Protein AF-I0JXU8-F1 (afdb_monomer_lite)

pLDDT: mean 70.73, std 17.28, range [33.84, 97.06]

Foldseek 3Di:
DDWPDWDWDFDPDQADLVRQVVVVCLQEVDPPHPVNWYFDWDDPDSFWTKTWQGDDLQSFTWIWTGGSGTIITTTGPPDPACWDPPDQWTAHNPPGDIDGVVVVVVVVQVVCCPPPQDHPPQDPVSVNVVSVVVVVPPD

Structure (mmCIF, N/CA/C/O backbone):
data_AF-I0JXU8-F1
#
_entry.id   AF-I0JXU8-F1
#
loop_
_atom_site.group_PDB
_atom_site.id
_atom_site.type_symbol
_atom_site.label_atom_id
_atom_site.label_alt_id
_atom_site.label_comp_id
_atom_site.label_asym_id
_atom_site.label_entity_id
_atom_site.label_seq_id
_atom_site.pdbx_PDB_ins_code
_atom_site.Cartn_x
_atom_site.Cartn_y
_atom_site.Cartn_z
_atom_site.occupancy
_atom_site.B_iso_or_equiv
_atom_site.auth_seq_id
_atom_site.auth_comp_id
_atom_site.auth_asym_id
_atom_site.auth_atom_id
_atom_site.pdbx_PDB_model_num
ATOM 1 N N . MET A 1 1 ? -6.102 -8.407 -20.311 1.00 43.06 1 MET A N 1
ATOM 2 C CA . MET A 1 1 ? -5.493 -7.975 -19.039 1.00 43.06 1 MET A CA 1
ATOM 3 C C . MET A 1 1 ? -6.296 -8.640 -17.939 1.00 43.06 1 MET A C 1
ATOM 5 O O . MET A 1 1 ? -7.423 -8.237 -17.698 1.00 43.06 1 MET A O 1
ATOM 9 N N . THR A 1 2 ? -5.810 -9.758 -17.411 1.00 42.94 2 THR A N 1
ATOM 10 C CA . THR A 1 2 ? -6.471 -10.499 -16.329 1.00 42.94 2 THR A CA 1
ATOM 11 C C . THR A 1 2 ? -5.883 -9.994 -15.023 1.00 42.94 2 THR A C 1
ATOM 13 O O . THR A 1 2 ? -4.697 -10.173 -14.797 1.00 42.94 2 THR A O 1
ATOM 16 N N . ILE A 1 3 ? -6.671 -9.299 -14.209 1.00 52.78 3 ILE A N 1
ATOM 17 C CA . ILE A 1 3 ? -6.288 -8.927 -12.841 1.00 52.78 3 ILE A CA 1
ATOM 18 C C . ILE A 1 3 ? -6.599 -10.147 -11.974 1.00 52.78 3 ILE A C 1
ATOM 20 O O . ILE A 1 3 ? -7.673 -10.733 -12.136 1.00 52.78 3 ILE A O 1
ATOM 24 N N . ASP A 1 4 ? -5.674 -10.564 -11.107 1.00 56.59 4 ASP A N 1
ATOM 25 C CA . ASP A 1 4 ? -6.015 -11.597 -10.130 1.00 56.59 4 ASP A CA 1
ATOM 26 C C . ASP A 1 4 ? -7.137 -11.077 -9.231 1.00 56.59 4 ASP A C 1
ATOM 28 O O . ASP A 1 4 ? -7.143 -9.891 -8.882 1.00 56.59 4 ASP A O 1
ATOM 32 N N . PRO A 1 5 ? -8.105 -11.924 -8.848 1.00 70.81 5 PRO A N 1
ATOM 33 C CA . PRO A 1 5 ? -9.142 -11.501 -7.925 1.00 70.81 5 PRO A CA 1
ATOM 34 C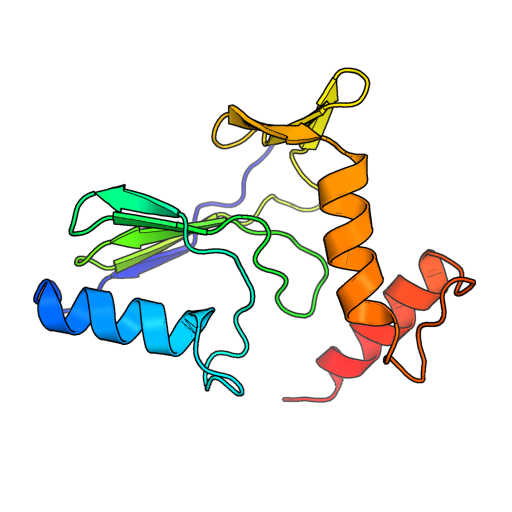 C . PRO A 1 5 ? -8.490 -10.889 -6.672 1.00 70.81 5 PRO A C 1
ATOM 36 O O . PRO A 1 5 ? -7.556 -11.473 -6.114 1.00 70.81 5 PRO A O 1
ATOM 39 N N . PRO A 1 6 ? -8.933 -9.695 -6.242 1.00 78.19 6 PRO A N 1
ATOM 40 C CA . PRO A 1 6 ? -8.270 -8.972 -5.171 1.00 78.19 6 PRO A CA 1
ATOM 41 C C . PRO A 1 6 ? -8.337 -9.768 -3.869 1.00 78.19 6 PRO A C 1
ATOM 43 O O . PRO A 1 6 ? -9.393 -10.271 -3.474 1.00 78.19 6 PRO A O 1
ATOM 46 N N . ILE A 1 7 ? -7.214 -9.829 -3.160 1.00 82.88 7 ILE A N 1
ATOM 47 C CA . ILE A 1 7 ? -7.159 -10.456 -1.845 1.00 82.88 7 ILE A CA 1
ATOM 48 C C . ILE A 1 7 ? -7.768 -9.474 -0.853 1.00 82.88 7 ILE A C 1
ATOM 50 O O . ILE A 1 7 ? -7.260 -8.373 -0.652 1.00 82.88 7 ILE A O 1
ATOM 54 N N . THR A 1 8 ? -8.870 -9.869 -0.226 1.00 86.56 8 THR A N 1
ATOM 55 C CA . THR A 1 8 ? -9.576 -9.024 0.739 1.00 86.56 8 THR A CA 1
ATOM 56 C C . THR A 1 8 ? -9.417 -9.589 2.142 1.00 86.56 8 THR A C 1
ATOM 58 O O . THR A 1 8 ? -9.861 -10.699 2.425 1.00 86.56 8 THR A O 1
ATOM 61 N N . ILE A 1 9 ? -8.840 -8.797 3.041 1.00 89.50 9 ILE A N 1
ATOM 62 C CA . ILE A 1 9 ? -8.788 -9.073 4.477 1.00 89.50 9 ILE A CA 1
ATOM 63 C C . ILE A 1 9 ? -9.823 -8.176 5.142 1.00 89.50 9 ILE A C 1
ATOM 65 O O . ILE A 1 9 ? -9.728 -6.953 5.064 1.00 89.50 9 ILE A O 1
ATOM 69 N N . ARG A 1 10 ? -10.815 -8.763 5.809 1.00 94.06 10 ARG A N 1
ATOM 70 C CA . ARG A 1 10 ? -11.805 -8.005 6.583 1.00 94.06 10 ARG A CA 1
ATOM 71 C C . ARG A 1 10 ? -11.468 -8.073 8.058 1.00 94.06 10 ARG A C 1
ATOM 73 O O . ARG A 1 10 ? -11.170 -9.146 8.579 1.00 94.06 10 ARG A O 1
ATOM 80 N N . PHE A 1 11 ? -11.544 -6.937 8.736 1.00 92.88 11 PHE A N 1
ATOM 81 C CA . PHE A 1 11 ? -11.474 -6.934 10.188 1.00 92.88 11 PHE A CA 1
ATOM 82 C C . PHE A 1 11 ? -12.798 -7.446 10.750 1.00 92.88 11 PHE A C 1
ATOM 84 O O . PHE A 1 11 ? -13.866 -7.161 10.209 1.00 92.88 11 PHE A O 1
ATOM 91 N N . SER A 1 12 ? -12.739 -8.191 11.852 1.00 93.94 12 SER A N 1
ATOM 92 C CA . SER A 1 12 ? -13.945 -8.683 12.530 1.00 93.94 12 SER A CA 1
ATOM 93 C C . SER A 1 12 ? -14.830 -7.540 13.034 1.00 93.94 12 SER A C 1
ATOM 95 O O . SER A 1 12 ? -16.045 -7.695 13.140 1.00 93.94 12 SER A O 1
ATOM 97 N N . LYS A 1 13 ? -14.223 -6.384 13.328 1.00 95.62 13 LYS A N 1
ATOM 98 C CA . LYS A 1 13 ? -14.892 -5.132 13.679 1.00 95.62 13 LYS A CA 1
ATOM 99 C C . LYS A 1 13 ? -14.176 -3.953 13.013 1.00 95.62 13 LYS A C 1
ATOM 101 O O . LYS A 1 13 ? -12.946 -3.991 12.918 1.00 95.62 13 LYS A O 1
ATOM 106 N N . PRO A 1 14 ? -14.905 -2.896 12.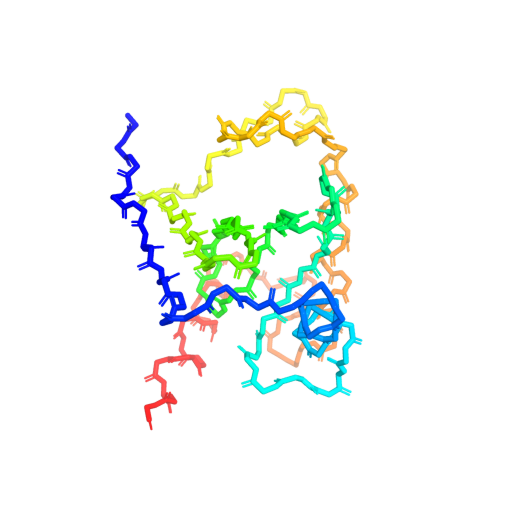612 1.00 96.25 14 PRO A N 1
ATOM 107 C CA . PRO A 1 14 ? -14.292 -1.660 12.147 1.00 96.25 14 PRO A CA 1
ATOM 108 C C . PRO A 1 14 ? -13.323 -1.092 13.192 1.00 96.25 14 PRO A C 1
ATOM 110 O O . PRO A 1 14 ? -13.659 -0.990 14.374 1.00 96.25 14 PRO A O 1
ATOM 113 N N . LEU A 1 15 ? -12.124 -0.701 12.767 1.00 96.12 15 LEU A N 1
ATOM 114 C CA . LEU A 1 15 ? -11.171 -0.013 13.631 1.00 96.12 15 LEU A CA 1
ATOM 115 C C . LEU A 1 15 ? -11.690 1.392 13.959 1.00 96.12 15 LEU A C 1
ATOM 117 O O . LEU A 1 15 ? -12.216 2.099 13.098 1.00 96.12 15 LEU A O 1
ATOM 121 N N . SER A 1 16 ? -11.489 1.844 15.197 1.00 97.00 16 SER A N 1
ATOM 122 C CA . SER A 1 16 ? -11.726 3.254 15.521 1.00 97.00 16 SER A CA 1
ATOM 123 C C . SER A 1 16 ? -10.774 4.140 14.714 1.00 97.00 16 SER A C 1
ATOM 125 O O . SER A 1 16 ? -9.661 3.728 14.394 1.00 97.00 16 SER A O 1
ATOM 127 N N . ILE A 1 17 ? -11.159 5.386 14.422 1.00 96.12 17 ILE A N 1
ATOM 128 C CA . ILE A 1 17 ? -10.311 6.318 13.652 1.00 96.12 17 ILE A CA 1
ATOM 129 C C . ILE A 1 17 ? -8.928 6.478 14.306 1.00 96.12 17 ILE A C 1
ATOM 131 O O . ILE A 1 17 ? -7.911 6.511 13.615 1.00 96.12 17 ILE A O 1
ATOM 135 N N . LYS A 1 18 ? -8.879 6.541 15.644 1.00 97.06 18 LYS A N 1
ATOM 136 C CA . LYS A 1 18 ? -7.626 6.640 16.406 1.00 97.06 18 LYS A CA 1
ATOM 137 C C . LYS A 1 18 ? -6.744 5.409 16.188 1.00 97.06 18 LYS A C 1
ATOM 139 O O . LYS A 1 18 ? -5.559 5.559 15.901 1.00 97.06 18 LYS A O 1
ATOM 144 N N . LEU A 1 19 ? -7.326 4.214 16.298 1.00 95.88 19 LEU A N 1
ATOM 145 C CA . LEU A 1 19 ? -6.602 2.963 16.098 1.00 95.88 19 LEU A CA 1
ATOM 146 C C . LEU A 1 19 ? -6.168 2.797 14.639 1.00 95.88 19 LEU A C 1
ATOM 148 O O . LEU A 1 19 ? -5.031 2.423 14.394 1.00 95.88 19 LEU A O 1
ATOM 152 N N . PHE A 1 20 ? -7.025 3.153 13.681 1.00 96.19 20 PHE A N 1
ATOM 153 C CA . PHE A 1 20 ? -6.713 3.129 12.254 1.00 96.19 20 PHE A CA 1
ATOM 154 C C . PHE A 1 20 ? -5.502 4.009 11.925 1.00 96.19 20 PHE A C 1
ATOM 156 O O . PHE A 1 20 ? -4.548 3.541 11.312 1.00 96.19 20 PHE A O 1
ATOM 163 N N . LYS A 1 21 ? -5.488 5.263 12.399 1.00 95.00 21 LYS A N 1
ATOM 164 C CA . LYS A 1 21 ? -4.351 6.178 12.210 1.00 95.00 21 LYS A CA 1
ATOM 165 C C . LYS A 1 21 ? -3.063 5.654 12.829 1.00 95.00 21 LYS A C 1
ATOM 167 O O . LYS A 1 21 ? -2.018 5.706 12.187 1.00 95.00 21 LYS A O 1
ATOM 172 N N . HIS A 1 22 ? -3.144 5.136 14.053 1.00 93.94 22 HIS A N 1
ATOM 173 C CA . HIS A 1 22 ? -1.992 4.527 14.709 1.00 93.94 22 HIS A CA 1
ATOM 174 C C . HIS A 1 22 ? -1.472 3.326 13.912 1.00 93.94 22 HIS A C 1
ATOM 176 O O . HIS A 1 22 ? -0.281 3.238 13.647 1.00 93.94 22 HIS A O 1
ATOM 182 N N . TRP A 1 23 ? -2.366 2.461 13.443 1.00 91.81 23 TRP A N 1
ATOM 183 C CA . TRP A 1 23 ? -2.011 1.268 12.684 1.00 91.81 23 TRP A CA 1
ATOM 184 C C . TRP A 1 23 ? -1.320 1.596 11.350 1.00 91.81 23 TRP A C 1
ATOM 186 O O . TRP A 1 23 ? -0.284 1.017 11.042 1.00 91.81 23 TRP A O 1
ATOM 196 N N . ILE A 1 24 ? -1.813 2.589 10.598 1.00 92.56 24 ILE A N 1
ATOM 197 C CA . ILE A 1 24 ? -1.149 3.069 9.371 1.00 92.56 24 ILE A CA 1
ATOM 198 C C . ILE A 1 24 ? 0.259 3.604 9.670 1.00 92.56 24 ILE A C 1
ATOM 200 O O . ILE A 1 24 ? 1.198 3.297 8.932 1.00 92.56 24 ILE A O 1
ATOM 204 N N . LYS A 1 25 ? 0.419 4.359 10.765 1.00 91.25 25 LYS A N 1
ATOM 205 C CA . LYS A 1 25 ? 1.722 4.870 11.210 1.00 91.25 25 LYS A CA 1
ATOM 206 C C . LYS A 1 25 ? 2.693 3.731 11.542 1.00 91.25 25 LYS A C 1
ATOM 208 O O . LYS A 1 25 ? 3.825 3.742 11.065 1.00 91.25 25 LYS A O 1
ATOM 213 N N . GLU A 1 26 ? 2.246 2.727 12.295 1.00 89.44 26 GLU A N 1
ATOM 214 C CA . GLU A 1 26 ? 3.070 1.559 12.637 1.00 89.44 26 GLU A CA 1
ATOM 215 C C . GLU A 1 26 ? 3.524 0.781 11.393 1.00 89.44 26 GLU A C 1
ATOM 217 O O . GLU A 1 26 ? 4.661 0.318 11.333 1.00 89.44 26 GLU A O 1
ATOM 222 N N . ILE A 1 27 ? 2.666 0.665 10.375 1.00 86.88 27 ILE A N 1
ATOM 223 C CA . ILE A 1 27 ? 2.997 -0.076 9.151 1.00 86.88 27 ILE A CA 1
ATOM 224 C C . ILE A 1 27 ? 3.968 0.700 8.259 1.00 86.88 27 ILE A C 1
ATOM 226 O O . ILE A 1 27 ? 4.928 0.117 7.756 1.00 86.88 27 ILE A O 1
ATOM 230 N N . PHE A 1 28 ? 3.718 1.988 8.009 1.00 85.56 28 PHE A N 1
ATOM 231 C CA . PHE A 1 28 ? 4.409 2.709 6.933 1.00 85.56 28 PHE A CA 1
ATOM 232 C C . PHE A 1 28 ? 5.423 3.755 7.404 1.00 85.56 28 PHE A C 1
ATOM 234 O O . PHE A 1 28 ? 6.327 4.089 6.635 1.00 85.56 28 PHE A O 1
ATOM 241 N N . GLU A 1 29 ? 5.316 4.253 8.638 1.00 82.62 29 GLU A N 1
ATOM 242 C CA . GLU A 1 29 ? 6.165 5.340 9.149 1.00 82.62 29 GLU A CA 1
ATOM 243 C C . GLU A 1 29 ? 7.206 4.858 10.170 1.00 82.62 29 GLU A C 1
ATOM 245 O O . GLU A 1 29 ? 8.312 5.399 10.201 1.00 82.62 29 GLU A O 1
ATOM 250 N N . ASN A 1 30 ? 6.914 3.813 10.951 1.00 78.56 30 ASN A N 1
ATOM 251 C CA . ASN A 1 30 ? 7.881 3.247 11.895 1.00 78.56 30 ASN A CA 1
ATOM 252 C C . ASN A 1 30 ? 8.852 2.274 11.211 1.00 78.56 30 ASN A C 1
ATOM 254 O O . ASN A 1 30 ? 8.478 1.457 10.362 1.00 78.56 30 ASN A O 1
ATOM 258 N N . ARG A 1 31 ? 10.138 2.371 11.576 1.00 74.38 31 ARG A N 1
ATOM 259 C CA . ARG A 1 31 ? 11.205 1.500 11.069 1.00 74.38 31 ARG A CA 1
ATOM 260 C C . ARG A 1 31 ? 12.065 0.950 12.214 1.00 74.38 31 ARG A C 1
ATOM 262 O O . ARG A 1 31 ? 12.572 1.755 12.991 1.00 74.38 31 ARG A O 1
ATOM 269 N N . PRO A 1 32 ? 12.298 -0.378 12.265 1.00 70.81 32 PRO A N 1
ATOM 270 C CA . PRO A 1 32 ? 11.660 -1.424 11.448 1.00 70.81 32 PRO A CA 1
ATOM 271 C C . PRO A 1 32 ? 10.162 -1.574 11.779 1.00 70.81 32 PRO A C 1
ATOM 273 O O . PRO A 1 32 ? 9.739 -1.201 12.866 1.00 70.81 32 PRO A O 1
ATOM 276 N N . ASN A 1 33 ? 9.362 -2.110 10.850 1.00 75.94 33 ASN A N 1
ATOM 277 C CA . ASN A 1 33 ? 7.963 -2.464 11.123 1.00 75.94 33 ASN A CA 1
ATOM 278 C C . ASN A 1 33 ? 7.761 -3.974 11.016 1.00 75.94 33 ASN A C 1
ATOM 280 O O . ASN A 1 33 ? 8.399 -4.636 10.197 1.00 75.94 33 ASN A O 1
ATOM 284 N N . SER A 1 34 ? 6.838 -4.502 11.816 1.00 73.00 34 SER A N 1
ATOM 285 C CA . SER A 1 34 ? 6.571 -5.942 11.915 1.00 73.00 34 SER A CA 1
ATOM 286 C C . SER A 1 34 ? 5.999 -6.554 10.635 1.00 73.00 34 SER A C 1
ATOM 288 O O . SER A 1 34 ? 6.061 -7.765 10.456 1.00 73.00 34 SER A O 1
ATOM 290 N N . PHE A 1 35 ? 5.445 -5.733 9.741 1.00 70.75 35 PHE A N 1
ATOM 291 C CA . PHE A 1 35 ? 4.809 -6.192 8.506 1.00 70.75 35 PHE A CA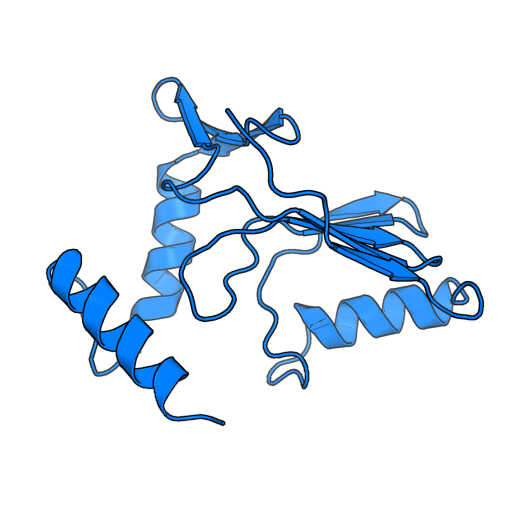 1
ATOM 292 C C . PHE A 1 35 ? 5.778 -6.241 7.321 1.00 70.75 35 PHE A C 1
ATOM 294 O O . PHE A 1 35 ? 5.422 -6.753 6.264 1.00 70.75 35 PHE A O 1
ATOM 301 N N . ASN A 1 36 ? 6.984 -5.683 7.472 1.00 70.19 36 ASN A N 1
ATOM 302 C CA . ASN A 1 36 ? 7.932 -5.430 6.389 1.00 70.19 36 ASN A CA 1
ATOM 303 C C . ASN A 1 36 ? 7.289 -4.783 5.148 1.00 70.19 36 ASN A C 1
ATOM 305 O O . ASN A 1 36 ? 7.782 -4.945 4.034 1.00 70.19 36 ASN A O 1
ATOM 309 N N . LEU A 1 37 ? 6.220 -4.001 5.335 1.00 74.88 37 LEU A N 1
ATOM 310 C CA . LEU A 1 37 ? 5.555 -3.279 4.255 1.00 74.88 37 LEU A CA 1
ATOM 311 C C . LEU A 1 37 ? 6.204 -1.914 4.063 1.00 74.88 37 LEU A C 1
ATOM 313 O O . LEU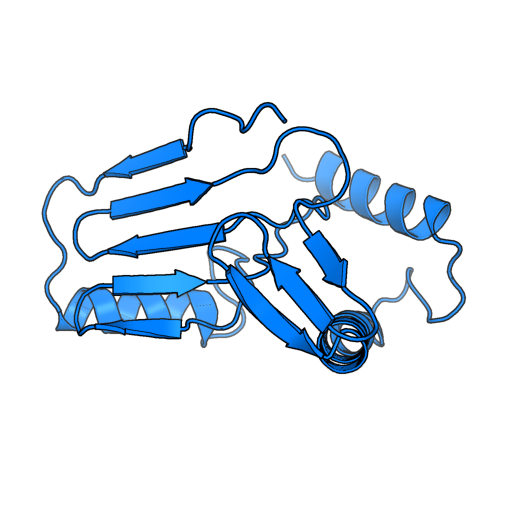 A 1 37 ? 6.643 -1.243 5.004 1.00 74.88 37 LEU A O 1
ATOM 317 N N . TRP A 1 38 ? 6.380 -1.551 2.799 1.00 71.25 38 TRP A N 1
ATOM 318 C CA . TRP A 1 38 ? 7.069 -0.341 2.382 1.00 71.25 38 TRP A CA 1
ATOM 319 C C . TRP A 1 38 ? 6.154 0.395 1.424 1.00 71.25 38 TRP A C 1
ATOM 321 O O . TRP A 1 38 ? 5.669 -0.201 0.483 1.00 71.25 38 TRP A O 1
ATOM 331 N N . GLY A 1 39 ? 5.938 1.687 1.625 1.00 76.19 39 GLY A N 1
ATOM 332 C CA . GLY A 1 39 ? 5.069 2.462 0.750 1.00 76.19 39 GLY A CA 1
ATOM 333 C C . GLY A 1 39 ? 4.821 3.841 1.330 1.00 76.19 39 GLY A C 1
ATOM 334 O O . GLY A 1 39 ? 5.124 4.082 2.498 1.00 76.19 39 GLY A O 1
ATOM 335 N N . HIS A 1 40 ? 4.319 4.750 0.502 1.00 82.31 40 HIS A N 1
ATOM 336 C CA . HIS A 1 40 ? 3.895 6.065 0.964 1.00 82.31 40 HIS A CA 1
ATOM 337 C C . HIS A 1 40 ? 2.369 6.063 1.123 1.00 82.31 40 HIS A C 1
ATOM 339 O O . HIS A 1 40 ? 1.674 5.912 0.114 1.00 82.31 40 HIS A O 1
ATOM 345 N N . PRO A 1 41 ? 1.843 6.178 2.355 1.00 88.56 41 PRO A N 1
ATOM 346 C CA . PRO A 1 41 ? 0.409 6.182 2.583 1.00 88.56 41 PRO A CA 1
ATOM 347 C C . PRO A 1 41 ? -0.203 7.494 2.093 1.00 88.56 41 PRO A C 1
ATOM 349 O O . PRO A 1 41 ? 0.152 8.575 2.556 1.00 88.56 41 PRO A O 1
ATOM 352 N N . ILE A 1 42 ? -1.152 7.390 1.167 1.00 87.88 42 ILE A N 1
ATOM 353 C CA . ILE A 1 42 ? -1.925 8.515 0.646 1.00 87.88 42 ILE A CA 1
ATOM 354 C C . ILE A 1 42 ? -3.307 8.461 1.276 1.00 87.88 42 ILE A C 1
ATOM 356 O O . ILE A 1 42 ? -4.100 7.553 1.027 1.00 87.88 42 ILE A O 1
ATOM 360 N N . TRP A 1 43 ? -3.596 9.449 2.109 1.00 91.06 43 TRP A N 1
ATOM 361 C CA . TRP A 1 43 ? -4.880 9.572 2.779 1.00 91.06 43 TRP A CA 1
ATOM 362 C C . TRP A 1 43 ? -5.933 10.092 1.798 1.00 91.06 43 TRP A C 1
ATOM 364 O O . TRP A 1 43 ? -5.821 11.206 1.296 1.00 91.06 43 TRP A O 1
ATOM 374 N N . LEU A 1 44 ? -6.966 9.285 1.541 1.00 89.25 44 LEU A N 1
ATOM 375 C CA . LEU A 1 44 ? -8.127 9.660 0.718 1.00 89.25 44 LEU A CA 1
ATOM 376 C C . LEU A 1 44 ? -9.326 10.103 1.573 1.00 89.25 44 LEU A C 1
ATOM 378 O O . LEU A 1 44 ? -10.381 10.452 1.055 1.00 89.25 44 LEU A O 1
ATOM 382 N N . GLY A 1 45 ? -9.175 10.055 2.896 1.00 91.50 45 GLY A N 1
ATOM 383 C CA . GLY A 1 45 ? -10.175 10.448 3.877 1.00 91.50 45 GLY A CA 1
ATOM 384 C C . GLY A 1 45 ? -9.749 10.028 5.286 1.00 91.50 45 GLY A C 1
ATOM 385 O O . GLY A 1 45 ? -8.686 9.433 5.458 1.00 91.50 45 GLY A O 1
ATOM 386 N N . PRO A 1 46 ? -10.572 10.276 6.318 1.00 92.38 46 PRO A N 1
ATOM 387 C CA . PRO A 1 46 ? -10.226 9.953 7.707 1.00 92.38 46 PRO A CA 1
ATOM 388 C C . PRO A 1 46 ? -10.083 8.446 7.975 1.00 92.38 46 PRO A C 1
ATOM 390 O O . PRO A 1 46 ? -9.503 8.050 8.986 1.00 92.38 46 PRO A O 1
ATOM 393 N N . THR A 1 47 ? -10.630 7.612 7.089 1.00 95.00 47 THR A N 1
ATOM 394 C CA . THR A 1 47 ? -10.769 6.160 7.258 1.00 95.00 47 THR A CA 1
ATOM 395 C C . THR A 1 47 ? -10.373 5.370 6.013 1.00 95.00 47 THR A C 1
ATOM 397 O O . THR A 1 47 ? -10.688 4.183 5.933 1.00 95.00 47 THR A O 1
ATOM 400 N N . LYS A 1 48 ? -9.713 6.013 5.040 1.00 94.12 48 LYS A N 1
ATOM 401 C CA . LYS A 1 48 ? -9.241 5.374 3.808 1.00 94.12 48 LYS A CA 1
ATOM 402 C C . LYS A 1 48 ? -7.834 5.849 3.461 1.00 94.12 48 LYS A C 1
ATOM 404 O O . LYS A 1 48 ? -7.586 7.050 3.344 1.00 94.12 48 LYS A O 1
ATOM 409 N N . VAL A 1 49 ? -6.941 4.889 3.264 1.00 93.19 49 VAL A N 1
ATOM 410 C CA . VAL A 1 49 ? -5.554 5.085 2.851 1.00 93.19 49 VAL A CA 1
ATOM 411 C C . VAL A 1 49 ? -5.285 4.207 1.646 1.00 93.19 49 VAL A C 1
ATOM 413 O O . VAL A 1 49 ? -5.573 3.014 1.670 1.00 93.19 49 VAL A O 1
ATOM 416 N N . HIS A 1 50 ? -4.710 4.804 0.614 1.00 88.75 50 HIS A N 1
ATOM 417 C CA . HIS A 1 50 ? -4.195 4.085 -0.535 1.00 88.75 50 HIS A CA 1
ATOM 418 C C . HIS A 1 50 ? -2.673 4.065 -0.476 1.00 88.75 50 HIS A C 1
ATOM 420 O O . HIS A 1 50 ? -2.052 5.085 -0.169 1.00 88.75 50 HIS A O 1
ATOM 426 N N . VAL A 1 51 ? -2.057 2.929 -0.782 1.00 85.31 51 VAL A N 1
ATOM 427 C CA . VAL A 1 51 ? -0.598 2.819 -0.788 1.00 85.31 51 VAL A CA 1
ATOM 428 C C . VAL A 1 51 ? -0.123 2.255 -2.117 1.00 85.31 51 VAL A C 1
ATOM 430 O O . VAL A 1 51 ? -0.423 1.114 -2.473 1.00 85.31 51 VAL A O 1
ATOM 433 N N . TYR A 1 52 ? 0.642 3.080 -2.839 1.00 70.88 52 TYR A N 1
ATOM 434 C CA . TYR A 1 52 ? 1.256 2.710 -4.109 1.00 70.88 52 TYR A CA 1
ATOM 435 C C . TYR A 1 52 ? 2.590 2.016 -3.931 1.00 70.88 52 TYR A C 1
ATOM 437 O O . TYR A 1 52 ? 3.357 2.358 -3.029 1.00 70.88 52 TYR A O 1
ATOM 445 N N . ASN A 1 53 ? 2.891 1.132 -4.889 1.00 61.47 53 ASN A N 1
ATOM 446 C CA . ASN A 1 53 ? 4.194 0.494 -5.028 1.00 61.47 53 ASN A CA 1
ATOM 447 C C . ASN A 1 53 ? 4.638 -0.114 -3.704 1.00 61.47 53 ASN A C 1
ATOM 449 O O . ASN A 1 53 ? 5.747 0.159 -3.232 1.00 61.47 53 ASN A O 1
ATOM 453 N N . ILE A 1 54 ? 3.737 -0.899 -3.099 1.00 56.91 54 ILE A N 1
ATOM 454 C CA . ILE A 1 54 ? 4.128 -1.707 -1.963 1.00 56.91 54 ILE A CA 1
ATOM 455 C C . ILE A 1 54 ? 5.091 -2.751 -2.485 1.00 56.91 54 ILE A C 1
ATOM 457 O O . ILE A 1 54 ? 4.708 -3.738 -3.105 1.00 56.91 54 ILE A O 1
ATOM 461 N N . ASP A 1 55 ? 6.368 -2.447 -2.295 1.00 54.25 55 ASP A N 1
ATOM 462 C CA . ASP A 1 55 ? 7.448 -3.361 -2.581 1.00 54.25 55 ASP A CA 1
ATOM 463 C C . ASP A 1 55 ? 7.515 -4.336 -1.417 1.00 54.25 55 ASP A C 1
ATOM 465 O O . ASP A 1 55 ? 7.868 -3.997 -0.285 1.00 54.25 55 ASP A O 1
ATOM 469 N N . CYS A 1 56 ? 7.075 -5.540 -1.708 1.00 51.31 56 CYS A N 1
ATOM 470 C CA . CYS A 1 56 ? 7.058 -6.667 -0.809 1.00 51.31 56 CYS A CA 1
ATOM 471 C C . CYS A 1 56 ? 7.780 -7.775 -1.546 1.00 51.31 56 CYS A C 1
ATOM 473 O O . CYS A 1 56 ? 7.183 -8.451 -2.370 1.00 51.31 56 CYS A O 1
ATOM 475 N N . TYR A 1 57 ? 9.070 -7.915 -1.255 1.00 42.56 57 TYR A N 1
ATOM 476 C CA . TYR A 1 57 ? 9.931 -9.073 -1.505 1.00 42.56 57 TYR A CA 1
ATOM 477 C C . TYR A 1 57 ? 10.040 -9.653 -2.945 1.00 42.56 57 TYR A C 1
ATOM 479 O O . TYR A 1 57 ? 11.082 -10.192 -3.292 1.00 42.56 57 TYR A O 1
ATOM 487 N N . TYR A 1 58 ? 9.085 -9.464 -3.853 1.00 39.97 58 TYR A N 1
ATOM 488 C CA . TYR A 1 58 ? 8.964 -10.148 -5.142 1.00 39.97 58 TYR A CA 1
ATOM 489 C C . TYR A 1 58 ? 8.972 -9.211 -6.350 1.00 39.97 58 TYR A C 1
ATOM 491 O O . TYR A 1 58 ? 8.764 -9.676 -7.469 1.00 39.97 58 TYR A O 1
ATOM 499 N N . TRP A 1 59 ? 9.168 -7.897 -6.162 1.00 45.94 59 TRP A N 1
ATOM 500 C CA . TRP A 1 59 ? 9.071 -6.907 -7.251 1.00 45.94 59 TRP A CA 1
ATOM 501 C C . TRP A 1 59 ? 7.726 -6.922 -7.982 1.00 45.94 59 TRP A C 1
ATOM 503 O O . TRP A 1 59 ? 7.593 -6.390 -9.086 1.00 45.94 59 TRP A O 1
ATOM 513 N N . LYS A 1 60 ? 6.712 -7.514 -7.351 1.00 50.22 60 LYS A N 1
ATOM 514 C CA . LYS A 1 60 ? 5.320 -7.331 -7.713 1.00 50.22 60 LYS A CA 1
ATOM 515 C C . LYS A 1 60 ? 4.844 -6.132 -6.922 1.00 50.22 60 LYS A C 1
ATOM 517 O O . LYS A 1 60 ? 4.628 -6.213 -5.719 1.00 50.22 60 LYS A O 1
ATOM 522 N N . THR A 1 61 ? 4.725 -4.998 -7.591 1.00 59.44 61 THR A N 1
ATOM 523 C CA . THR A 1 61 ? 4.009 -3.874 -7.005 1.00 59.44 61 THR A CA 1
ATOM 524 C C . THR A 1 61 ? 2.543 -4.255 -6.949 1.00 59.44 61 THR A C 1
ATOM 526 O O . THR A 1 61 ? 1.891 -4.352 -7.989 1.00 59.44 61 THR A O 1
ATOM 529 N N . PHE A 1 62 ? 2.028 -4.472 -5.752 1.00 68.38 62 PHE A N 1
ATOM 530 C CA . PHE A 1 62 ? 0.594 -4.450 -5.542 1.00 68.38 62 PHE A CA 1
ATOM 531 C C . PHE A 1 62 ? 0.198 -3.164 -4.837 1.00 68.38 62 PHE A C 1
ATOM 533 O O . PHE A 1 62 ? 1.018 -2.447 -4.249 1.00 68.38 62 PHE A O 1
ATOM 540 N N . PHE A 1 63 ? -1.082 -2.861 -4.946 1.00 80.19 63 PHE A N 1
ATOM 541 C CA . PHE A 1 63 ? -1.683 -1.708 -4.307 1.00 80.19 63 PHE A CA 1
ATOM 542 C C . PHE A 1 63 ? -2.449 -2.192 -3.088 1.00 80.19 63 PHE A C 1
ATOM 544 O O . PHE A 1 63 ? -3.112 -3.232 -3.148 1.00 80.19 63 PHE A O 1
ATOM 551 N N . LEU A 1 64 ? -2.340 -1.455 -1.983 1.00 87.69 64 LEU A N 1
ATOM 552 C CA . LEU A 1 64 ? -3.218 -1.663 -0.841 1.00 87.69 64 LEU A CA 1
ATOM 553 C C . LEU A 1 64 ? -4.235 -0.536 -0.778 1.00 87.69 64 LEU A C 1
ATOM 555 O O . LEU A 1 64 ? -3.869 0.633 -0.632 1.00 87.69 64 LEU A O 1
ATOM 559 N N . ASP A 1 65 ? -5.503 -0.921 -0.824 1.00 90.12 65 ASP A N 1
ATOM 560 C CA . ASP A 1 65 ? -6.613 -0.087 -0.394 1.00 90.12 65 ASP A CA 1
ATOM 561 C C . ASP A 1 65 ? -6.937 -0.469 1.050 1.00 90.12 65 ASP A C 1
ATOM 563 O O . ASP A 1 65 ? -7.434 -1.559 1.336 1.00 90.12 65 ASP A O 1
ATOM 567 N N . ILE A 1 66 ? -6.602 0.413 1.985 1.00 93.69 66 ILE A N 1
ATOM 568 C CA . ILE A 1 66 ? -6.755 0.171 3.415 1.00 93.69 66 ILE A CA 1
ATOM 569 C C . ILE A 1 66 ? -7.876 1.058 3.936 1.00 93.69 66 ILE A C 1
ATOM 571 O O . ILE A 1 66 ? -7.857 2.279 3.778 1.00 93.69 66 ILE A O 1
ATOM 575 N N . THR A 1 67 ? -8.853 0.449 4.594 1.00 95.62 67 THR A N 1
ATOM 576 C CA . THR A 1 67 ? -9.953 1.150 5.254 1.00 95.62 67 THR A CA 1
ATOM 577 C C . THR A 1 67 ? -10.044 0.744 6.715 1.00 95.62 67 THR A C 1
ATOM 579 O O . THR A 1 67 ? -9.459 -0.257 7.130 1.00 95.62 67 THR A O 1
ATOM 582 N N . HIS A 1 68 ? -10.848 1.455 7.504 1.00 96.00 68 HIS A N 1
ATOM 583 C CA . HIS A 1 68 ? -11.137 0.994 8.862 1.00 96.00 68 HIS A CA 1
ATOM 584 C C . HIS A 1 68 ? -11.858 -0.369 8.904 1.00 96.00 68 HIS A C 1
ATOM 586 O O . HIS A 1 68 ? -11.940 -0.952 9.975 1.00 96.00 68 HIS A O 1
ATOM 592 N N . ASN A 1 69 ? -12.402 -0.869 7.784 1.00 95.56 69 ASN A N 1
ATOM 593 C CA . ASN A 1 69 ? -13.127 -2.146 7.709 1.00 95.56 69 ASN A CA 1
ATOM 594 C C . ASN A 1 69 ? -12.229 -3.319 7.296 1.00 95.56 69 ASN A C 1
ATOM 596 O O . ASN A 1 69 ? -12.619 -4.479 7.438 1.00 95.56 69 ASN A O 1
ATOM 600 N N . GLY A 1 70 ? -11.048 -3.036 6.753 1.00 93.88 70 GLY A N 1
ATOM 601 C CA . GLY A 1 70 ? -10.182 -4.064 6.202 1.00 93.88 70 GLY A CA 1
ATOM 602 C C . GLY A 1 70 ? -9.229 -3.539 5.143 1.00 93.88 70 GLY A C 1
ATOM 603 O O . GLY A 1 70 ? -9.078 -2.333 4.940 1.00 93.88 70 GLY A O 1
ATOM 604 N N . ILE A 1 71 ? -8.600 -4.481 4.459 1.00 92.25 71 ILE A N 1
ATOM 605 C CA . ILE A 1 71 ? -7.526 -4.279 3.498 1.00 92.25 71 ILE A CA 1
ATOM 606 C C . ILE A 1 71 ? -7.916 -4.991 2.210 1.00 92.25 71 ILE A C 1
ATOM 608 O O . ILE A 1 71 ? -8.349 -6.143 2.236 1.00 92.25 71 ILE A O 1
ATOM 612 N N . ILE A 1 72 ? -7.718 -4.324 1.086 1.00 89.00 72 ILE A N 1
ATOM 613 C CA . ILE A 1 72 ? -7.822 -4.913 -0.241 1.00 89.00 72 ILE A CA 1
ATOM 614 C C . ILE A 1 72 ? -6.429 -4.851 -0.853 1.00 89.00 72 ILE A C 1
ATOM 616 O O . ILE A 1 72 ? -5.900 -3.765 -1.088 1.00 89.00 72 ILE A O 1
ATOM 620 N N . ALA A 1 73 ? -5.832 -6.016 -1.076 1.00 84.75 73 ALA A N 1
ATOM 621 C CA . ALA A 1 73 ? -4.584 -6.165 -1.797 1.00 84.75 73 ALA A CA 1
ATOM 622 C C . ALA A 1 73 ? -4.880 -6.523 -3.249 1.00 84.75 73 ALA A C 1
ATOM 624 O O . ALA A 1 73 ? -5.496 -7.547 -3.555 1.00 84.75 73 ALA A O 1
ATOM 625 N N . ILE A 1 74 ? -4.447 -5.647 -4.145 1.00 77.94 74 ILE A N 1
ATOM 626 C CA . ILE A 1 74 ? -4.720 -5.755 -5.572 1.00 77.94 74 ILE A CA 1
ATOM 627 C C . ILE A 1 74 ? -3.420 -6.143 -6.245 1.00 77.94 74 ILE A C 1
ATOM 629 O O . ILE A 1 74 ? -2.555 -5.294 -6.479 1.00 77.94 74 ILE A O 1
ATOM 633 N N . MET A 1 75 ? -3.278 -7.441 -6.503 1.00 71.12 75 MET A N 1
ATOM 634 C CA . MET A 1 75 ? -2.105 -7.990 -7.166 1.00 71.12 75 MET A CA 1
ATOM 635 C C . MET A 1 75 ? -2.307 -7.935 -8.685 1.00 71.12 75 MET A C 1
ATOM 637 O O . MET A 1 75 ? -3.240 -8.558 -9.194 1.00 71.12 75 MET A O 1
ATOM 641 N N . PRO A 1 76 ? -1.473 -7.190 -9.431 1.00 57.81 76 PRO A N 1
ATOM 642 C CA . PRO A 1 76 ? -1.469 -7.312 -10.879 1.00 57.81 76 PRO A CA 1
ATOM 643 C C . PRO A 1 76 ? -0.946 -8.703 -11.243 1.00 57.81 76 PRO A C 1
ATOM 645 O O . PRO A 1 76 ? 0.098 -9.135 -10.743 1.00 57.81 76 PRO A O 1
ATOM 648 N N . ASN A 1 77 ? -1.692 -9.405 -12.092 1.00 52.81 77 ASN A N 1
ATOM 649 C CA . ASN A 1 77 ? -1.338 -10.749 -12.524 1.00 52.81 77 ASN A CA 1
ATOM 650 C C . ASN A 1 77 ? -0.095 -10.712 -13.421 1.00 52.81 77 ASN A C 1
ATOM 652 O O . ASN A 1 77 ? 0.244 -9.686 -14.016 1.00 52.81 77 ASN A O 1
ATOM 656 N N . ASP A 1 78 ? 0.582 -11.847 -13.500 1.00 42.88 78 ASP A N 1
ATOM 657 C CA . ASP A 1 78 ? 1.947 -12.028 -13.980 1.00 42.88 78 ASP A CA 1
ATOM 658 C C . ASP A 1 78 ? 2.232 -11.435 -15.361 1.00 42.88 78 ASP A C 1
ATOM 660 O O . ASP A 1 78 ? 2.156 -12.086 -16.405 1.00 42.88 78 ASP A O 1
ATOM 664 N N . ARG A 1 79 ? 2.637 -10.171 -15.345 1.00 42.06 79 ARG A N 1
ATOM 665 C CA . ARG A 1 79 ? 3.559 -9.524 -16.272 1.00 42.06 79 ARG A CA 1
ATOM 666 C C . ARG A 1 79 ? 3.761 -8.133 -15.723 1.00 42.06 79 ARG A C 1
ATOM 668 O O . ARG A 1 79 ? 2.784 -7.417 -15.585 1.00 42.06 79 ARG A O 1
ATOM 675 N N . TYR A 1 80 ? 5.010 -7.817 -15.369 1.00 41.84 80 TYR A N 1
ATOM 676 C CA . TYR A 1 80 ? 5.511 -6.468 -15.109 1.00 41.84 80 TYR A CA 1
ATOM 677 C C . TYR A 1 80 ? 4.428 -5.404 -15.223 1.00 41.84 80 TYR A C 1
ATOM 679 O O . TYR A 1 80 ? 4.192 -4.910 -16.314 1.00 41.84 80 TYR A O 1
ATOM 687 N N . MET A 1 81 ? 3.812 -5.112 -14.080 1.00 42.56 81 MET A N 1
ATOM 688 C CA . MET A 1 81 ? 3.204 -3.837 -13.770 1.00 42.56 81 MET A CA 1
ATOM 689 C C . MET A 1 81 ? 2.195 -3.294 -14.797 1.00 42.56 81 MET A C 1
ATOM 691 O O . MET A 1 81 ? 2.535 -2.889 -15.903 1.00 42.56 81 MET A O 1
ATOM 695 N N . ASP A 1 82 ? 0.961 -3.107 -14.340 1.00 41.16 82 ASP A N 1
ATOM 696 C CA . ASP A 1 82 ? -0.037 -2.218 -14.944 1.00 41.16 82 ASP A CA 1
ATOM 697 C C . ASP A 1 82 ? 0.402 -0.733 -14.902 1.00 41.16 82 ASP A C 1
ATOM 699 O O . ASP A 1 82 ? -0.334 0.151 -14.462 1.00 41.16 82 ASP A O 1
ATOM 703 N N . ILE A 1 83 ? 1.628 -0.438 -15.340 1.00 51.41 83 ILE A N 1
ATOM 704 C CA . ILE A 1 83 ? 2.145 0.895 -15.611 1.00 51.41 83 ILE A CA 1
ATOM 705 C C . ILE A 1 83 ? 2.027 1.134 -17.115 1.00 51.41 83 ILE A C 1
ATOM 707 O O . ILE A 1 83 ? 2.599 0.402 -17.922 1.00 51.41 83 ILE A O 1
ATOM 711 N N . ALA A 1 84 ? 1.332 2.196 -17.516 1.00 47.47 84 ALA A N 1
ATOM 712 C CA . ALA A 1 84 ? 1.659 2.845 -18.780 1.00 47.47 84 ALA A CA 1
ATOM 713 C C . ALA A 1 84 ? 2.768 3.858 -18.508 1.00 47.47 84 ALA A C 1
ATOM 715 O O . ALA A 1 84 ? 2.603 4.733 -17.661 1.00 47.47 84 ALA A O 1
ATOM 716 N N . TYR A 1 85 ? 3.857 3.780 -19.261 1.00 51.94 85 TYR A N 1
ATOM 717 C CA . TYR A 1 85 ? 4.640 4.977 -19.528 1.00 51.94 85 TYR A CA 1
ATOM 718 C C . TYR A 1 85 ? 3.936 5.709 -20.668 1.00 51.94 85 TYR A C 1
ATOM 720 O O . TYR A 1 85 ? 3.819 5.172 -21.771 1.00 51.94 85 TYR A O 1
ATOM 728 N N . VAL A 1 86 ? 3.382 6.885 -20.378 1.00 60.22 86 VAL A N 1
ATOM 729 C CA . VAL A 1 86 ? 2.834 7.791 -21.397 1.00 60.22 86 VAL A CA 1
ATOM 730 C C . VAL A 1 86 ? 3.798 8.968 -21.478 1.00 60.22 86 VAL A C 1
ATOM 732 O O . VAL A 1 86 ? 3.707 9.906 -20.688 1.00 60.22 86 VAL A O 1
ATOM 735 N N . GLY A 1 87 ? 4.790 8.862 -22.365 1.00 74.25 87 GLY A N 1
ATOM 736 C CA . GLY A 1 87 ? 5.969 9.734 -22.331 1.00 74.25 87 GLY A CA 1
ATOM 737 C C . GLY A 1 87 ? 6.747 9.560 -21.020 1.00 74.25 87 GLY A C 1
ATOM 738 O O . GLY A 1 87 ? 6.943 8.434 -20.564 1.00 74.25 87 GLY A O 1
ATOM 739 N N . ASP A 1 88 ? 7.106 10.672 -20.374 1.00 69.25 88 ASP A N 1
ATOM 740 C CA . ASP A 1 88 ? 7.903 10.702 -19.130 1.00 69.25 88 ASP A CA 1
ATOM 741 C C . ASP A 1 88 ? 7.069 10.488 -17.857 1.00 69.25 88 ASP A C 1
ATOM 743 O O . ASP A 1 88 ? 7.546 10.630 -16.724 1.00 69.25 88 ASP A O 1
ATOM 747 N N . LYS A 1 89 ? 5.784 10.164 -18.019 1.00 69.44 89 LYS A N 1
ATOM 748 C CA . LYS A 1 89 ? 4.862 9.952 -16.909 1.00 69.44 89 LYS A CA 1
ATOM 749 C C . LYS A 1 89 ? 4.697 8.466 -16.629 1.00 69.44 89 LYS A C 1
ATOM 751 O O . LYS A 1 89 ? 4.288 7.687 -17.485 1.00 69.44 89 LYS A O 1
ATOM 756 N N . PHE A 1 90 ? 4.948 8.101 -15.381 1.00 63.59 90 PHE A N 1
ATOM 757 C CA . PHE A 1 90 ? 4.424 6.900 -14.757 1.00 63.59 90 PHE A CA 1
ATOM 758 C C . PHE A 1 90 ? 2.911 7.059 -14.592 1.00 63.59 90 PHE A C 1
ATOM 760 O O . PHE A 1 90 ? 2.475 7.954 -13.869 1.00 63.59 90 PHE A O 1
ATOM 767 N N . VAL A 1 91 ? 2.118 6.193 -15.225 1.00 60.28 91 VAL A N 1
ATOM 768 C CA . VAL A 1 91 ? 0.663 6.118 -15.037 1.00 60.28 91 VAL A CA 1
ATOM 769 C C . VAL A 1 91 ? 0.295 4.738 -14.514 1.00 60.28 91 VAL A C 1
ATOM 771 O O . VAL A 1 91 ? 0.480 3.733 -15.200 1.00 60.28 91 VAL A O 1
ATOM 774 N N . CYS A 1 92 ? -0.279 4.683 -13.318 1.00 54.72 92 CYS A N 1
ATOM 775 C CA . CYS A 1 92 ? -0.890 3.473 -12.793 1.00 54.72 92 CYS A CA 1
ATOM 776 C C . CYS A 1 92 ? -2.228 3.234 -13.504 1.00 54.72 92 CYS A C 1
ATOM 778 O O . CYS A 1 92 ? -3.183 3.986 -13.304 1.00 54.72 92 CYS A O 1
ATOM 780 N N . ARG A 1 93 ? -2.326 2.173 -14.311 1.00 48.88 93 ARG A N 1
ATOM 781 C CA . ARG A 1 93 ? -3.556 1.835 -15.052 1.00 48.88 93 ARG A CA 1
ATOM 782 C C . ARG A 1 93 ? -4.679 1.306 -14.158 1.00 48.88 93 ARG A C 1
ATOM 784 O O . ARG A 1 93 ? -5.807 1.195 -14.619 1.00 48.88 93 ARG A O 1
ATOM 791 N N . HIS A 1 94 ? -4.383 0.987 -12.899 1.00 45.66 94 HIS A N 1
ATOM 792 C CA . HIS A 1 94 ? -5.373 0.484 -11.954 1.00 45.66 94 HIS A CA 1
ATOM 793 C C . HIS A 1 94 ? -6.184 1.606 -11.279 1.00 45.66 94 HIS A C 1
ATOM 795 O O . HIS A 1 94 ? -7.403 1.525 -11.195 1.00 45.66 94 HIS A O 1
ATOM 801 N N . CYS A 1 95 ? -5.521 2.666 -10.816 1.00 48.56 95 CYS A N 1
ATOM 802 C CA . CYS A 1 95 ? -6.154 3.760 -10.064 1.00 48.56 95 CYS A CA 1
ATOM 803 C C . CYS A 1 95 ? -6.085 5.128 -10.765 1.00 48.56 95 CYS A C 1
ATOM 805 O O . CYS A 1 95 ? -6.626 6.106 -10.254 1.00 48.56 95 CYS A O 1
ATOM 807 N N . GLY A 1 96 ? -5.351 5.228 -11.878 1.00 57.62 96 GLY A N 1
ATOM 808 C CA . GLY A 1 96 ? -5.104 6.482 -12.588 1.00 57.62 96 GLY A CA 1
ATOM 809 C C . GLY A 1 96 ? -4.022 7.381 -11.979 1.00 57.62 96 GLY A C 1
ATOM 810 O O . GLY A 1 96 ? -3.875 8.509 -12.433 1.00 57.62 96 GLY A O 1
ATOM 811 N N . TYR A 1 97 ? -3.258 6.937 -10.970 1.00 60.50 97 TYR A N 1
ATOM 812 C CA . TYR A 1 97 ? -2.178 7.747 -10.388 1.00 60.50 97 TYR A CA 1
ATOM 813 C C . TYR A 1 97 ? -1.106 8.077 -11.425 1.00 60.50 97 TYR A C 1
ATOM 815 O O . TYR A 1 97 ? -0.586 7.177 -12.084 1.00 60.50 97 TYR A O 1
ATOM 823 N N . VAL A 1 98 ? -0.731 9.354 -11.501 1.00 66.31 98 VAL A N 1
ATOM 824 C CA . VAL A 1 98 ? 0.279 9.860 -12.431 1.00 66.31 98 VAL A CA 1
ATOM 825 C C . VAL A 1 98 ? 1.427 10.519 -11.665 1.00 66.31 98 VAL A C 1
ATOM 827 O O . VAL A 1 98 ? 1.200 11.350 -10.788 1.00 66.31 98 VAL A O 1
ATOM 830 N N . SER A 1 99 ? 2.670 10.169 -11.994 1.00 66.69 99 SER A N 1
ATOM 831 C CA . SER A 1 99 ? 3.887 10.814 -11.473 1.00 66.69 99 SER A CA 1
ATOM 832 C C . SER A 1 99 ? 4.975 10.823 -12.540 1.00 66.69 99 SER A C 1
ATOM 834 O O . SER A 1 99 ? 4.890 10.090 -13.516 1.00 66.69 99 SER A O 1
ATOM 836 N N . ASP A 1 100 ? 6.031 11.607 -12.352 1.00 72.31 100 ASP A N 1
ATOM 837 C CA . ASP A 1 100 ? 7.219 11.520 -13.206 1.00 72.31 100 ASP A CA 1
ATOM 838 C C . ASP A 1 100 ? 7.916 10.166 -13.034 1.00 72.31 100 ASP A C 1
ATOM 840 O O . ASP A 1 100 ? 8.124 9.704 -11.901 1.00 72.31 100 ASP A O 1
ATOM 844 N N . ALA A 1 101 ? 8.269 9.543 -14.158 1.00 60.69 101 ALA A N 1
ATOM 845 C CA . ALA A 1 101 ? 8.963 8.262 -14.221 1.00 60.69 101 ALA A CA 1
ATOM 846 C C . ALA A 1 101 ? 10.308 8.307 -13.482 1.00 60.69 101 ALA A C 1
ATOM 848 O O . ALA A 1 101 ? 10.590 7.430 -12.660 1.00 60.69 101 ALA A O 1
ATOM 849 N N . ASP A 1 102 ? 11.082 9.371 -13.696 1.00 60.88 102 ASP A N 1
ATOM 850 C CA . ASP A 1 102 ? 12.398 9.566 -13.082 1.00 60.88 102 ASP A CA 1
ATOM 851 C C . ASP A 1 102 ? 12.315 9.676 -11.566 1.00 60.88 102 ASP A C 1
ATOM 853 O O . ASP A 1 102 ? 13.141 9.119 -10.844 1.00 60.88 102 ASP A O 1
ATOM 857 N N . ARG A 1 103 ? 11.266 10.331 -11.058 1.00 61.28 103 ARG A N 1
ATOM 858 C CA . ARG A 1 103 ? 11.042 10.456 -9.617 1.00 61.28 103 ARG A CA 1
ATOM 859 C C . ARG A 1 103 ? 10.809 9.084 -8.990 1.00 61.28 103 ARG A C 1
ATOM 861 O O . ARG A 1 103 ? 11.420 8.758 -7.974 1.00 61.28 103 ARG A O 1
ATOM 868 N N . VAL A 1 104 ? 9.957 8.265 -9.605 1.00 60.84 104 VAL A N 1
ATOM 869 C CA . VAL A 1 104 ? 9.677 6.897 -9.137 1.00 60.84 104 VAL A CA 1
ATOM 870 C C . VAL A 1 104 ? 10.933 6.022 -9.237 1.00 60.84 104 VAL A C 1
ATOM 872 O O . VAL A 1 104 ? 11.264 5.304 -8.289 1.00 60.84 104 VAL A O 1
ATOM 875 N N . GLY A 1 105 ? 11.676 6.132 -10.342 1.00 59.53 105 GLY A N 1
ATOM 876 C CA . GLY A 1 105 ? 12.950 5.443 -10.549 1.00 59.53 105 GLY A CA 1
ATOM 877 C C . GLY A 1 105 ? 13.998 5.799 -9.492 1.00 59.53 105 GLY A C 1
ATOM 878 O O . GLY A 1 105 ? 14.571 4.902 -8.871 1.00 59.53 105 GLY A O 1
ATOM 879 N N . ALA A 1 106 ? 14.191 7.089 -9.212 1.00 57.06 106 ALA A N 1
ATOM 880 C CA . ALA A 1 106 ? 15.152 7.588 -8.232 1.00 57.06 106 ALA A CA 1
ATOM 881 C C . ALA A 1 106 ? 14.825 7.139 -6.800 1.00 57.06 106 ALA A C 1
ATOM 883 O O . ALA A 1 106 ? 15.727 6.749 -6.056 1.00 57.06 106 ALA A O 1
ATOM 884 N N . TYR A 1 107 ? 13.546 7.128 -6.410 1.00 61.06 107 TYR A N 1
ATOM 885 C CA . TYR A 1 107 ? 13.134 6.608 -5.100 1.00 61.06 107 TYR A CA 1
ATOM 886 C C . TYR A 1 107 ? 13.459 5.119 -4.940 1.00 61.06 107 TYR A C 1
ATOM 888 O O . TYR A 1 107 ? 13.961 4.703 -3.891 1.00 61.06 107 TYR A O 1
ATOM 896 N N . ASN A 1 108 ? 13.211 4.325 -5.982 1.00 62.06 108 ASN A N 1
ATOM 897 C CA . ASN A 1 108 ? 13.519 2.897 -5.983 1.00 62.06 108 ASN A CA 1
ATOM 898 C C . ASN A 1 108 ? 15.030 2.640 -5.989 1.00 62.06 108 ASN A C 1
ATOM 900 O O . ASN A 1 108 ? 15.508 1.753 -5.282 1.00 62.06 108 ASN A O 1
ATOM 904 N N . LEU A 1 109 ? 15.789 3.445 -6.735 1.00 60.06 109 LEU A N 1
ATOM 905 C CA . LEU A 1 109 ? 17.244 3.361 -6.786 1.00 60.06 109 LEU A CA 1
ATOM 906 C C . LEU A 1 109 ? 17.883 3.744 -5.445 1.00 60.06 109 LEU A C 1
ATOM 908 O O . LEU A 1 109 ? 18.717 2.998 -4.936 1.00 60.06 109 LEU A O 1
ATOM 912 N N . LYS A 1 110 ? 17.441 4.843 -4.816 1.00 60.22 110 LYS A N 1
ATOM 913 C CA . LYS A 1 110 ? 17.936 5.313 -3.508 1.00 60.22 110 LYS A CA 1
ATOM 914 C C . LYS A 1 110 ? 17.843 4.236 -2.428 1.00 60.22 110 LYS A C 1
ATOM 916 O O . LYS A 1 110 ? 18.746 4.114 -1.604 1.00 60.22 110 LYS A O 1
ATOM 921 N N . LYS A 1 111 ? 16.778 3.431 -2.439 1.00 62.41 111 LYS A N 1
ATOM 922 C CA . LYS A 1 111 ? 16.597 2.323 -1.488 1.00 62.41 111 LYS A CA 1
ATOM 923 C C . LYS A 1 111 ? 17.619 1.191 -1.662 1.00 62.41 111 LYS A C 1
ATOM 925 O O . LYS A 1 111 ? 17.864 0.471 -0.702 1.00 62.41 111 LYS A O 1
ATOM 930 N N . ARG A 1 112 ? 18.233 1.056 -2.842 1.00 63.88 112 ARG A N 1
ATOM 931 C CA . ARG A 1 112 ? 19.200 -0.008 -3.175 1.00 63.88 112 ARG A CA 1
ATOM 932 C C . ARG A 1 112 ? 20.657 0.405 -3.008 1.00 63.88 112 ARG A C 1
ATOM 934 O O . ARG A 1 112 ? 21.520 -0.455 -3.008 1.00 63.88 112 ARG A O 1
ATOM 941 N N . VAL A 1 113 ? 20.942 1.692 -2.799 1.00 66.38 113 VAL A N 1
ATOM 942 C CA . VAL A 1 113 ? 22.315 2.229 -2.673 1.00 66.38 113 VAL A CA 1
ATOM 943 C C . VAL A 1 113 ? 23.142 1.540 -1.575 1.00 66.38 113 VAL A C 1
ATOM 945 O O . VAL A 1 113 ? 24.365 1.540 -1.646 1.00 66.38 113 VAL A O 1
ATOM 948 N N . LYS A 1 114 ? 22.495 0.946 -0.565 1.00 72.06 114 LYS A N 1
ATOM 949 C CA . LYS A 1 114 ? 23.163 0.233 0.536 1.00 72.06 114 LYS A CA 1
ATOM 950 C C . LYS A 1 114 ? 23.039 -1.294 0.458 1.00 72.06 114 LYS A C 1
ATOM 952 O O . LYS A 1 114 ? 23.374 -1.962 1.430 1.00 72.06 114 LYS A O 1
ATOM 957 N N . ASP A 1 115 ? 22.529 -1.847 -0.641 1.00 73.69 115 ASP A N 1
ATOM 958 C CA . ASP A 1 115 ? 22.405 -3.296 -0.787 1.00 73.69 115 ASP A CA 1
ATOM 959 C C . ASP A 1 115 ? 23.753 -3.907 -1.220 1.00 73.69 115 ASP A C 1
ATOM 961 O O . ASP A 1 115 ? 24.261 -3.554 -2.286 1.00 73.69 115 ASP A O 1
ATOM 965 N N . PRO A 1 116 ? 24.351 -4.815 -0.427 1.00 78.75 116 PRO A N 1
ATOM 966 C CA . PRO A 1 116 ? 25.683 -5.349 -0.710 1.00 78.75 116 PRO A CA 1
ATOM 967 C C . PRO A 1 116 ? 25.735 -6.268 -1.940 1.00 78.75 116 PRO A C 1
ATOM 969 O O . PRO A 1 116 ? 26.814 -6.479 -2.486 1.00 78.75 116 PRO A O 1
ATOM 972 N N . GLU A 1 117 ? 24.599 -6.808 -2.397 1.00 77.19 117 GLU A N 1
ATOM 973 C CA . GLU A 1 117 ? 24.540 -7.679 -3.583 1.00 77.19 117 GLU A CA 1
ATOM 974 C C . GLU A 1 117 ? 23.961 -6.957 -4.809 1.00 77.19 117 GLU A C 1
ATOM 976 O O . GLU A 1 117 ? 24.075 -7.456 -5.930 1.00 77.19 117 GLU A O 1
ATOM 981 N N . ILE A 1 118 ? 23.354 -5.779 -4.615 1.00 72.25 118 ILE A N 1
ATOM 982 C CA . ILE A 1 118 ? 22.711 -4.997 -5.675 1.00 72.25 118 ILE A CA 1
ATOM 983 C C . ILE A 1 118 ? 23.328 -3.601 -5.720 1.00 72.25 118 ILE A C 1
ATOM 985 O O . ILE A 1 118 ? 22.834 -2.643 -5.131 1.00 72.25 118 ILE A O 1
ATOM 989 N N . SER A 1 119 ? 24.403 -3.481 -6.491 1.00 76.19 119 SER A N 1
ATOM 990 C CA . SER A 1 119 ? 24.972 -2.190 -6.872 1.00 76.19 119 SER A CA 1
ATOM 991 C C . SER A 1 119 ? 24.211 -1.556 -8.043 1.00 76.19 119 SER A C 1
ATOM 993 O O . SER A 1 119 ? 23.432 -2.222 -8.734 1.00 76.19 119 SER A O 1
ATOM 995 N N . LEU A 1 120 ? 24.502 -0.278 -8.315 1.00 59.50 120 LEU A N 1
ATOM 996 C CA . LEU A 1 120 ? 23.985 0.489 -9.459 1.00 59.50 120 LEU A CA 1
ATOM 997 C C . LEU A 1 120 ? 24.139 -0.241 -10.808 1.00 59.50 120 LEU A C 1
ATOM 999 O O . LEU A 1 120 ? 23.302 -0.078 -11.690 1.00 59.50 120 LEU A O 1
ATOM 1003 N N . TRP A 1 121 ? 25.181 -1.061 -10.952 1.00 68.44 121 TRP A N 1
ATOM 1004 C CA . TRP A 1 121 ? 25.554 -1.734 -12.202 1.00 68.44 121 TRP A CA 1
ATOM 1005 C C . TRP A 1 121 ? 25.135 -3.199 -12.260 1.00 68.44 121 TRP A C 1
ATOM 1007 O O . TRP A 1 121 ? 25.538 -3.933 -13.161 1.00 68.44 121 TRP A O 1
ATOM 1017 N N . THR A 1 122 ? 24.347 -3.655 -11.290 1.00 70.81 122 THR A N 1
ATOM 1018 C CA . THR A 1 122 ? 23.899 -5.045 -11.260 1.00 70.81 122 THR A CA 1
ATOM 1019 C C . THR A 1 122 ? 22.952 -5.293 -12.436 1.00 70.81 122 THR A C 1
ATOM 1021 O O . THR A 1 122 ? 21.925 -4.615 -12.533 1.00 70.81 122 THR A O 1
ATOM 1024 N N . PRO A 1 123 ? 23.248 -6.261 -13.326 1.00 67.31 123 PRO A N 1
ATOM 1025 C CA . PRO A 1 123 ? 22.385 -6.559 -14.462 1.00 67.31 123 PRO A CA 1
ATOM 1026 C C . PRO A 1 123 ? 20.968 -6.900 -14.008 1.00 67.31 123 PRO A C 1
ATOM 1028 O O . PRO A 1 123 ? 20.784 -7.593 -13.006 1.00 67.31 123 PRO A O 1
ATOM 1031 N N . ARG A 1 124 ? 19.962 -6.456 -14.767 1.00 58.56 124 ARG A N 1
ATOM 1032 C CA . ARG A 1 124 ? 18.538 -6.616 -14.426 1.00 58.56 124 ARG A CA 1
ATOM 1033 C C . ARG A 1 124 ? 18.174 -8.047 -14.019 1.00 58.56 124 ARG A C 1
ATOM 1035 O O . ARG A 1 124 ? 17.525 -8.242 -12.994 1.00 58.56 124 ARG A O 1
ATOM 1042 N N . ASP A 1 125 ? 18.613 -9.040 -14.786 1.00 61.56 125 ASP A N 1
ATOM 1043 C CA . ASP A 1 125 ? 18.293 -10.446 -14.516 1.00 61.56 125 ASP A CA 1
ATOM 1044 C C . ASP A 1 125 ? 18.994 -10.972 -13.259 1.00 61.56 125 ASP A C 1
ATOM 1046 O O . ASP A 1 125 ? 18.448 -11.801 -12.533 1.00 61.56 125 ASP A O 1
ATOM 1050 N N . ARG A 1 126 ? 20.167 -10.420 -12.932 1.00 69.06 126 ARG A N 1
ATOM 1051 C CA . ARG A 1 126 ? 20.893 -10.735 -11.701 1.00 69.06 126 ARG A CA 1
ATOM 1052 C C . ARG A 1 126 ? 20.227 -10.117 -10.476 1.00 69.06 126 ARG A C 1
ATOM 1054 O O . ARG A 1 126 ? 20.077 -10.803 -9.471 1.00 69.06 126 ARG A O 1
ATOM 1061 N N . VAL A 1 127 ? 19.761 -8.870 -10.575 1.00 66.69 127 VAL A N 1
ATOM 1062 C CA . VAL A 1 127 ? 18.924 -8.238 -9.538 1.00 66.69 127 VAL A CA 1
ATOM 1063 C C . VAL A 1 127 ? 17.688 -9.101 -9.275 1.00 66.69 127 VAL A C 1
ATOM 1065 O O . VAL A 1 127 ? 1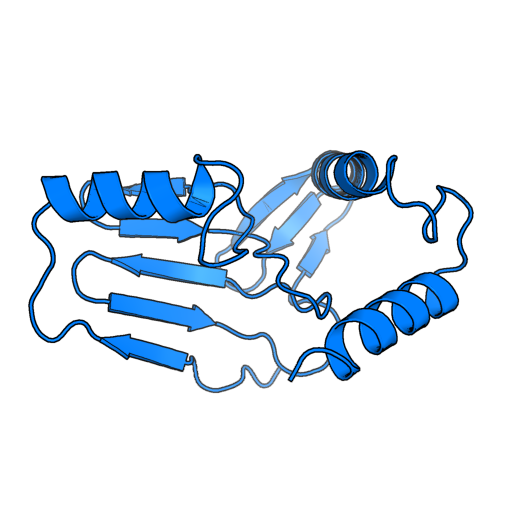7.378 -9.407 -8.124 1.00 66.69 127 VAL A O 1
ATOM 1068 N N . LYS A 1 128 ? 17.028 -9.566 -10.344 1.00 61.78 128 LYS A N 1
ATOM 1069 C CA . LYS A 1 128 ? 15.867 -10.461 -10.259 1.00 61.78 128 LYS A CA 1
ATOM 1070 C C . LYS A 1 128 ? 16.205 -11.775 -9.546 1.00 61.78 128 LYS A C 1
ATOM 1072 O O . LYS A 1 128 ? 15.448 -12.197 -8.673 1.00 61.78 128 LYS A O 1
ATOM 1077 N N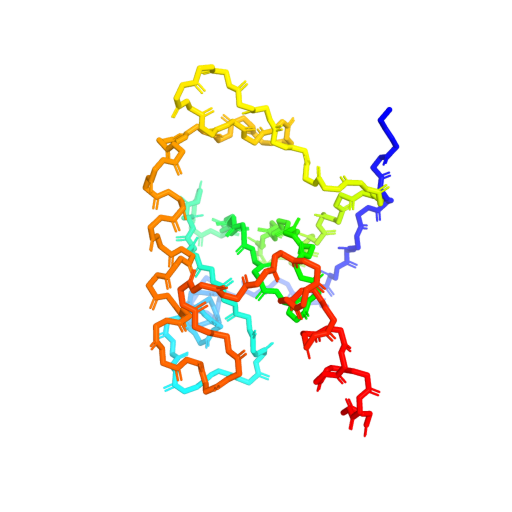 . ALA A 1 129 ? 17.334 -12.398 -9.879 1.00 67.06 129 ALA A N 1
ATOM 1078 C CA . ALA A 1 129 ? 17.769 -13.658 -9.279 1.00 67.06 129 ALA A CA 1
ATOM 1079 C C . ALA A 1 129 ? 18.106 -13.523 -7.784 1.00 67.06 129 ALA A C 1
ATOM 1081 O O . ALA A 1 129 ? 17.563 -14.280 -6.985 1.00 67.06 129 ALA A O 1
ATOM 1082 N N . ILE A 1 130 ? 18.930 -12.536 -7.400 1.00 71.62 130 ILE A N 1
ATOM 1083 C CA . ILE A 1 130 ? 19.328 -12.274 -6.000 1.00 71.62 130 ILE A CA 1
ATOM 1084 C C . ILE A 1 130 ? 18.097 -12.128 -5.107 1.00 71.62 130 ILE A C 1
ATOM 1086 O O . ILE A 1 130 ? 18.009 -12.707 -4.025 1.00 71.62 130 ILE A O 1
ATOM 1090 N N . LEU A 1 131 ? 17.121 -11.361 -5.582 1.00 62.41 131 LEU A N 1
ATOM 1091 C CA . LEU A 1 131 ? 15.937 -11.045 -4.796 1.00 62.41 131 LEU A CA 1
ATOM 1092 C C . LEU A 1 131 ? 14.997 -12.237 -4.727 1.00 62.41 131 LEU A C 1
ATOM 1094 O O . LEU A 1 131 ? 14.523 -12.552 -3.646 1.00 62.41 131 LEU A O 1
ATOM 1098 N N . SER A 1 132 ? 14.832 -12.979 -5.823 1.00 52.44 132 SER A N 1
ATOM 1099 C CA . SER A 1 132 ? 14.089 -14.245 -5.794 1.00 52.44 132 SER A CA 1
ATOM 1100 C C . SER A 1 132 ? 14.697 -15.235 -4.784 1.00 52.44 132 SER A C 1
ATOM 1102 O O . SER A 1 132 ? 13.968 -15.862 -4.017 1.00 52.44 132 SER A O 1
ATOM 1104 N N . LEU A 1 133 ? 16.032 -15.335 -4.722 1.00 59.03 133 LEU A N 1
ATOM 1105 C CA . LEU A 1 133 ? 16.747 -16.251 -3.824 1.00 59.03 133 LEU A CA 1
ATOM 1106 C C . LEU A 1 133 ? 16.597 -15.872 -2.344 1.00 59.03 133 LEU A C 1
ATOM 1108 O O . LEU A 1 133 ? 16.201 -16.709 -1.536 1.00 59.03 133 LEU A O 1
ATOM 1112 N N . ARG A 1 134 ? 16.858 -14.609 -1.981 1.00 60.66 134 ARG A N 1
ATOM 1113 C CA . ARG A 1 134 ? 16.814 -14.130 -0.583 1.00 60.66 134 ARG A CA 1
ATOM 1114 C C . ARG A 1 134 ? 15.474 -14.379 0.115 1.00 60.66 134 ARG A C 1
ATOM 1116 O O . ARG A 1 134 ? 15.446 -14.497 1.339 1.00 60.66 134 ARG A O 1
ATOM 1123 N N . PHE A 1 135 ? 14.385 -14.463 -0.645 1.00 48.72 135 PHE A N 1
ATOM 1124 C CA . PHE A 1 135 ? 13.039 -14.657 -0.102 1.00 48.72 135 PHE A CA 1
ATOM 1125 C C . PHE A 1 135 ? 12.510 -16.085 -0.239 1.00 48.72 135 PHE A C 1
ATOM 1127 O O . PHE A 1 135 ? 11.570 -16.430 0.464 1.00 48.72 135 PHE A O 1
ATOM 1134 N N . SER A 1 136 ? 13.165 -16.940 -1.032 1.00 42.38 136 SER A N 1
ATOM 1135 C CA . SER A 1 136 ? 12.863 -18.381 -1.092 1.00 42.38 136 SER A CA 1
ATOM 1136 C C . SER A 1 136 ? 13.361 -19.150 0.145 1.00 42.38 136 SER A C 1
ATOM 1138 O O . SER A 1 136 ? 12.830 -20.205 0.468 1.00 42.38 136 SER A O 1
ATOM 1140 N N . PHE A 1 137 ? 14.376 -18.630 0.848 1.00 43.62 137 PHE A N 1
ATOM 1141 C CA . PHE A 1 137 ? 15.035 -19.291 1.990 1.00 43.62 137 PHE A CA 1
ATOM 1142 C C . PHE A 1 137 ? 14.582 -18.792 3.375 1.00 43.62 137 PHE A C 1
ATOM 1144 O O . PHE A 1 137 ? 15.236 -19.077 4.376 1.00 43.62 137 PHE A O 1
ATOM 1151 N N . ARG A 1 138 ? 13.482 -18.038 3.463 1.00 40.81 138 ARG A N 1
ATOM 1152 C CA . ARG A 1 138 ? 12.908 -17.581 4.741 1.00 40.81 138 ARG A CA 1
ATOM 1153 C C . ARG A 1 138 ? 11.466 -18.079 4.882 1.00 40.81 138 ARG A C 1
ATOM 1155 O O . ARG A 1 138 ? 10.540 -17.280 4.788 1.00 40.81 138 ARG A O 1
ATOM 1162 N N . ASN A 1 139 ? 11.321 -19.394 5.060 1.00 33.84 139 ASN A N 1
ATOM 1163 C CA . ASN A 1 139 ? 10.112 -20.034 5.596 1.00 33.84 139 ASN A CA 1
ATOM 1164 C C . ASN A 1 139 ? 10.236 -20.168 7.113 1.00 33.84 139 ASN A C 1
ATOM 1166 O O . ASN A 1 139 ? 11.346 -20.539 7.559 1.00 33.84 139 ASN A O 1
#

Secondary structure (DSSP, 8-state):
--PPPPEEEEPSSPPPHHHHHHHHHHHHTSSS-TT----EEEEEETTEEEEEEE--SSS--EEEEEETTEEEEEPPPSSS-SEEEETTEEEETTT--EEEHHHHHHHHHHHHTT-SS--TT--HHHHHHHHHHHHHT--

Organism: Methylacidiphilum fumariolicum (strain SolV) (NCBI:txid1156937)

Radius of gyration: 16.22 Å; chains: 1; bounding box: 41×32×39 Å

Sequence (139 aa):
MTIDPPITIRFSKPLSIKLFKHWIKEIFENRPNSFNLWGHPIWLGPTKVHVYNIDCYYWKTFFLDITHNGIIAIMPNDRYMDIAYVGDKFVCRHCGYVSDADRVGAYNLKKRVKDPEISLWTPRDRVKAILSLRFSFRN